Protein AF-A0AA86S201-F1 (afdb_monomer_lite)

pLDDT: mean 87.74, std 9.66, range [54.12, 95.56]

Organism: NCBI:txid92480

Foldseek 3Di:
DVVVQVPPQQHFPADVCRLVVVQVVVQVVQQVVQVVVCVVPVVRDDDRRDTDDPLRSSQVRQADPVSHGPHPSSVVVNVVD

Radius of gyration: 15.79 Å; chains: 1; bounding box: 28×27×44 Å

Sequence (81 aa):
AKAIQEKNVYPHRLSRGGYQLLERKLIEEKRKASQEASQSDPSCVTSPPSPPSRHEKWKKARQSKKGDYTTVESRIVGQKI

Secondary structure (DSSP, 8-state):
-HHHHHT-SS-----TTHHHHHHHHHHHHHHHHHHHHHHH-TT---PPPPPPPHHHHHHHTTB-TTS-BSSHHHHHHHHH-

Structure (mmCIF, N/CA/C/O backbone):
data_AF-A0AA86S201-F1
#
_entry.id   AF-A0AA86S201-F1
#
loop_
_atom_site.group_PDB
_atom_site.id
_atom_site.type_symbol
_atom_site.label_atom_id
_atom_site.label_alt_id
_atom_site.label_comp_id
_atom_site.label_asym_id
_atom_site.label_entity_id
_atom_site.label_seq_id
_atom_site.pdbx_PDB_ins_code
_atom_site.Cartn_x
_atom_site.Cartn_y
_atom_site.Cartn_z
_atom_site.occupancy
_atom_site.B_iso_or_equiv
_atom_site.auth_seq_id
_atom_site.auth_comp_id
_atom_site.auth_asym_id
_atom_site.auth_atom_id
_atom_site.pdbx_PDB_model_num
ATOM 1 N N . ALA A 1 1 ? 6.423 -13.252 -13.450 1.00 54.12 1 ALA A N 1
ATOM 2 C CA . ALA A 1 1 ? 6.000 -12.263 -12.428 1.00 54.12 1 ALA A CA 1
ATOM 3 C C . ALA A 1 1 ? 6.847 -10.982 -12.456 1.00 54.12 1 ALA A C 1
ATOM 5 O O . ALA A 1 1 ? 6.262 -9.927 -12.656 1.00 54.12 1 ALA A O 1
ATOM 6 N N . LYS A 1 2 ? 8.189 -11.043 -12.332 1.00 56.44 2 LYS A N 1
ATOM 7 C CA . LYS A 1 2 ? 9.073 -9.852 -12.406 1.00 56.44 2 LYS A CA 1
ATOM 8 C C . LYS A 1 2 ? 9.004 -9.089 -13.741 1.00 56.44 2 LYS A C 1
ATOM 10 O O . LYS A 1 2 ? 8.756 -7.893 -13.727 1.00 56.44 2 LYS A O 1
ATOM 15 N N . ALA A 1 3 ? 9.079 -9.793 -14.873 1.00 57.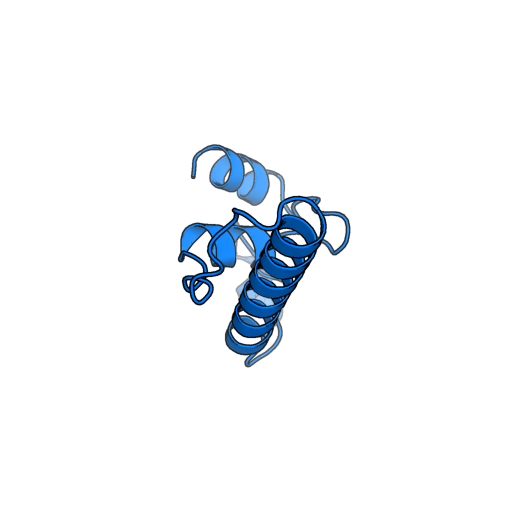78 3 ALA A N 1
ATOM 16 C CA . ALA A 1 3 ? 9.107 -9.172 -16.207 1.00 57.78 3 ALA A CA 1
ATOM 17 C C . ALA A 1 3 ? 7.862 -8.327 -16.572 1.00 57.78 3 ALA A C 1
ATOM 19 O O . ALA A 1 3 ? 7.933 -7.431 -17.406 1.00 57.78 3 ALA A O 1
ATOM 20 N N . ILE A 1 4 ? 6.705 -8.590 -15.946 1.00 59.19 4 ILE A N 1
ATOM 21 C CA . ILE A 1 4 ? 5.480 -7.793 -16.151 1.00 59.19 4 ILE A CA 1
ATOM 22 C C . ILE A 1 4 ? 5.511 -6.523 -15.286 1.00 59.19 4 ILE A C 1
ATOM 24 O O . ILE A 1 4 ? 5.004 -5.483 -15.697 1.00 59.19 4 ILE A O 1
ATOM 28 N N . GLN A 1 5 ? 6.131 -6.583 -14.101 1.00 61.41 5 GLN A N 1
ATOM 29 C CA . GLN A 1 5 ? 6.335 -5.404 -13.256 1.00 61.41 5 GLN A CA 1
ATOM 30 C C . GLN A 1 5 ? 7.424 -4.479 -13.800 1.00 61.41 5 GLN A C 1
ATOM 32 O O . GLN A 1 5 ? 7.299 -3.275 -13.629 1.00 61.41 5 GLN A O 1
ATOM 37 N N . GLU A 1 6 ? 8.437 -5.008 -14.490 1.00 67.19 6 GLU A N 1
ATOM 38 C CA . GLU A 1 6 ? 9.503 -4.201 -15.107 1.00 67.19 6 GLU A CA 1
ATOM 39 C C . GLU A 1 6 ? 8.976 -3.203 -16.145 1.00 67.19 6 GLU A C 1
ATOM 41 O O . GLU A 1 6 ? 9.534 -2.124 -16.295 1.00 67.19 6 GLU A O 1
ATOM 46 N N . LYS A 1 7 ? 7.863 -3.519 -16.818 1.00 79.81 7 LYS A N 1
ATOM 47 C CA . LYS A 1 7 ? 7.196 -2.600 -17.758 1.00 79.81 7 LYS A CA 1
ATOM 48 C C . LYS A 1 7 ? 6.176 -1.674 -17.088 1.00 79.81 7 LYS A C 1
ATOM 50 O O . LYS A 1 7 ? 5.585 -0.827 -17.752 1.00 79.81 7 LYS A O 1
ATOM 55 N N . ASN A 1 8 ? 5.912 -1.851 -15.794 1.00 84.31 8 ASN A N 1
ATOM 56 C CA . ASN A 1 8 ? 4.930 -1.056 -15.073 1.00 84.31 8 ASN A CA 1
ATOM 57 C C . ASN A 1 8 ? 5.589 0.201 -14.498 1.00 84.31 8 ASN A C 1
ATOM 59 O O . ASN A 1 8 ? 6.386 0.115 -13.571 1.00 84.31 8 ASN A O 1
ATOM 63 N N . VAL A 1 9 ? 5.176 1.365 -14.999 1.00 88.31 9 VAL A N 1
ATOM 64 C CA . VAL A 1 9 ? 5.638 2.692 -14.547 1.00 88.31 9 VAL A CA 1
ATOM 65 C C . VAL A 1 9 ? 5.284 2.967 -13.073 1.00 88.31 9 VAL A C 1
ATOM 67 O O . VAL A 1 9 ? 5.964 3.724 -12.379 1.00 88.31 9 VAL A O 1
ATOM 70 N N . TYR A 1 10 ? 4.236 2.316 -12.555 1.00 89.88 10 TYR A N 1
ATOM 71 C CA . TYR A 1 10 ? 3.734 2.494 -11.191 1.00 89.88 10 TYR A CA 1
ATOM 72 C C . TYR A 1 10 ? 3.622 1.147 -10.456 1.00 89.88 10 TYR A C 1
ATOM 74 O O . TYR A 1 10 ? 2.501 0.706 -10.143 1.00 89.88 10 TYR A O 1
ATOM 82 N N . PRO A 1 11 ? 4.740 0.461 -10.166 1.00 90.94 11 PRO A N 1
ATOM 83 C CA . PRO A 1 11 ? 4.705 -0.855 -9.545 1.00 90.94 11 PRO A CA 1
ATOM 84 C C . PRO A 1 11 ? 4.217 -0.759 -8.091 1.00 90.94 11 PRO A C 1
ATOM 86 O O . PRO A 1 11 ? 4.626 0.119 -7.336 1.00 90.94 11 PRO A O 1
ATOM 89 N N . HIS A 1 12 ? 3.338 -1.674 -7.673 1.00 91.69 12 HIS A N 1
ATOM 90 C CA . HIS A 1 12 ? 2.962 -1.813 -6.261 1.00 91.69 12 HIS A CA 1
ATOM 91 C C . HIS A 1 12 ? 3.839 -2.856 -5.564 1.00 91.69 12 HIS A C 1
ATOM 93 O O . HIS A 1 12 ? 4.294 -3.819 -6.181 1.00 91.69 12 HIS A O 1
ATOM 99 N N . ARG A 1 13 ? 4.010 -2.726 -4.246 1.00 90.50 13 ARG A N 1
ATOM 100 C CA . ARG A 1 13 ? 4.858 -3.638 -3.451 1.00 90.50 13 ARG A CA 1
ATOM 101 C C . ARG A 1 13 ? 4.117 -4.805 -2.802 1.00 90.50 13 ARG A C 1
ATOM 103 O O . ARG A 1 13 ? 4.726 -5.634 -2.135 1.00 90.50 13 ARG A O 1
ATOM 110 N N . LEU A 1 14 ? 2.796 -4.828 -2.930 1.00 91.50 14 LEU A N 1
ATOM 111 C CA . LEU A 1 14 ? 1.945 -5.799 -2.252 1.00 91.50 14 LEU A CA 1
ATOM 112 C C . LEU A 1 14 ? 2.050 -7.192 -2.887 1.00 91.50 14 LEU A C 1
ATOM 114 O O . LEU A 1 14 ? 2.085 -7.320 -4.111 1.00 91.50 14 LEU A O 1
ATOM 118 N N . SER A 1 15 ? 2.050 -8.225 -2.044 1.00 90.50 15 SER A N 1
ATOM 119 C CA . SER A 1 15 ? 1.883 -9.621 -2.452 1.00 90.50 15 SER A CA 1
ATOM 120 C C . SER A 1 15 ? 0.419 -9.925 -2.810 1.00 90.50 15 SER A C 1
ATOM 122 O O . SER A 1 15 ? -0.470 -9.077 -2.678 1.00 90.50 15 SER A O 1
ATOM 124 N N . ARG A 1 16 ? 0.138 -11.155 -3.262 1.00 92.19 16 ARG A N 1
ATOM 125 C CA . ARG A 1 16 ? -1.235 -11.627 -3.499 1.00 92.19 16 ARG A CA 1
ATOM 126 C C . ARG A 1 16 ? -2.066 -11.499 -2.212 1.00 92.19 16 ARG A C 1
ATOM 128 O O . ARG A 1 16 ? -1.621 -11.914 -1.150 1.00 92.19 16 ARG A O 1
ATOM 135 N N . GLY A 1 17 ? -3.252 -10.893 -2.309 1.00 94.12 17 GLY A N 1
ATOM 136 C CA . GLY A 1 17 ? -4.098 -10.568 -1.147 1.00 94.12 17 GLY A CA 1
ATOM 137 C C . GLY A 1 17 ? -3.648 -9.333 -0.349 1.00 94.12 17 GLY A C 1
ATOM 138 O O . GLY A 1 17 ? -4.342 -8.895 0.566 1.00 94.12 17 GLY A O 1
ATOM 139 N N . GLY A 1 18 ? -2.524 -8.706 -0.709 1.00 95.00 18 GLY A N 1
ATOM 140 C CA . GLY A 1 18 ? -1.959 -7.596 0.056 1.00 95.00 18 GLY A CA 1
ATOM 141 C C . GLY A 1 18 ? -2.847 -6.349 0.112 1.00 95.00 18 GLY A C 1
ATOM 142 O O . GLY A 1 18 ? -2.764 -5.607 1.083 1.00 95.00 18 GLY A O 1
ATOM 143 N N . TYR A 1 19 ? -3.740 -6.135 -0.863 1.00 94.81 19 TYR A N 1
ATOM 144 C CA . TYR A 1 19 ? -4.713 -5.034 -0.814 1.00 94.81 19 TYR A CA 1
ATOM 145 C C . TYR A 1 19 ? -5.752 -5.207 0.300 1.00 94.81 19 TYR A C 1
ATOM 147 O O . TYR A 1 19 ? -6.055 -4.237 0.987 1.00 94.81 19 TYR A O 1
ATOM 155 N N . GLN A 1 20 ? -6.247 -6.429 0.521 1.00 95.00 20 GLN A N 1
ATOM 156 C CA . GLN A 1 20 ? -7.197 -6.724 1.602 1.00 95.00 20 GLN A CA 1
ATOM 157 C C . GLN A 1 20 ? -6.530 -6.535 2.967 1.00 95.00 20 GLN A C 1
ATOM 159 O O . GLN A 1 20 ? -7.117 -5.961 3.881 1.00 95.00 20 GLN A O 1
ATOM 164 N N . LEU A 1 21 ? -5.271 -6.969 3.096 1.00 95.00 21 LEU A N 1
ATOM 165 C CA . LEU A 1 21 ? -4.490 -6.747 4.311 1.00 95.00 21 LEU A CA 1
ATOM 166 C C . LEU A 1 21 ? -4.227 -5.254 4.555 1.00 95.00 21 LEU A C 1
ATOM 168 O O . LEU A 1 21 ? -4.338 -4.789 5.686 1.00 95.00 21 LEU A O 1
ATOM 172 N N . LEU A 1 22 ? -3.880 -4.504 3.507 1.00 94.75 22 LEU A N 1
ATOM 173 C CA . LEU A 1 22 ? -3.641 -3.064 3.587 1.00 94.75 22 LEU A CA 1
ATOM 174 C C . LEU A 1 22 ? -4.903 -2.304 4.000 1.00 94.75 22 LEU A C 1
ATOM 176 O O . LEU A 1 22 ? -4.831 -1.424 4.850 1.00 94.75 22 LEU A O 1
ATOM 180 N N . GLU A 1 23 ? -6.055 -2.664 3.441 1.00 94.62 23 GLU A N 1
ATOM 181 C CA . GLU A 1 23 ? -7.343 -2.080 3.806 1.00 94.62 23 GLU A CA 1
ATOM 182 C C . GLU A 1 23 ? -7.671 -2.296 5.284 1.00 94.62 23 GLU A C 1
ATOM 184 O O . GLU A 1 23 ? -7.954 -1.327 5.985 1.00 94.62 23 GLU A O 1
ATOM 189 N N 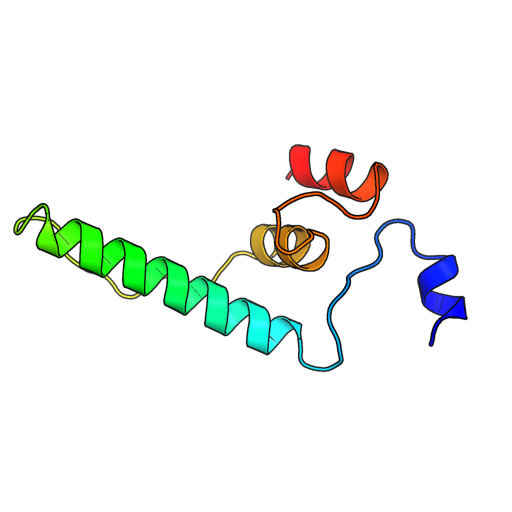. ARG A 1 24 ? -7.533 -3.531 5.785 1.00 94.50 24 ARG A N 1
ATOM 190 C CA . ARG A 1 24 ? -7.733 -3.837 7.212 1.00 94.50 24 ARG A CA 1
ATOM 191 C C . ARG A 1 24 ? -6.826 -2.996 8.112 1.00 94.50 24 ARG A C 1
ATOM 193 O O . ARG A 1 24 ? -7.310 -2.424 9.081 1.00 94.50 24 ARG A O 1
ATOM 200 N N . LYS A 1 25 ? -5.543 -2.861 7.756 1.00 93.50 25 LYS A N 1
ATOM 201 C CA . LYS A 1 25 ? -4.580 -2.049 8.521 1.00 93.50 25 LYS A CA 1
ATOM 202 C C . LYS A 1 25 ? -4.953 -0.570 8.566 1.00 93.50 25 LYS A C 1
ATOM 204 O O . LYS A 1 25 ? -4.860 0.039 9.621 1.00 93.50 25 LYS A O 1
ATOM 209 N N . LEU A 1 26 ? -5.390 0.004 7.444 1.00 93.44 26 LEU A N 1
ATOM 210 C CA . LEU A 1 26 ? -5.807 1.410 7.400 1.00 93.44 26 LEU A CA 1
ATOM 211 C C . LEU A 1 26 ? -7.074 1.660 8.227 1.00 93.44 26 LEU A C 1
ATOM 213 O O . LEU A 1 26 ? -7.191 2.701 8.866 1.00 93.44 26 LEU A O 1
ATOM 217 N N . ILE A 1 27 ? -8.016 0.715 8.229 1.00 93.56 27 ILE A N 1
ATOM 218 C CA . ILE A 1 27 ? -9.224 0.796 9.063 1.00 93.56 27 ILE A CA 1
ATOM 219 C C . ILE A 1 27 ? -8.851 0.731 10.549 1.00 93.56 27 ILE A C 1
ATOM 221 O O . ILE A 1 27 ? -9.363 1.513 11.347 1.00 93.56 27 ILE A O 1
ATOM 225 N N . GLU A 1 28 ? -7.943 -0.171 10.919 1.00 92.94 28 GLU A N 1
ATOM 226 C CA . GLU A 1 28 ? -7.460 -0.320 12.294 1.00 92.94 28 GLU A CA 1
ATOM 227 C C . GLU A 1 28 ? -6.695 0.921 12.782 1.00 92.94 28 GLU A C 1
ATOM 229 O O . GLU A 1 28 ? -6.931 1.386 13.894 1.00 92.94 28 GLU A O 1
ATOM 234 N N . GLU A 1 29 ? -5.864 1.524 11.927 1.00 91.38 29 GLU A N 1
ATOM 235 C CA . GLU A 1 29 ? -5.177 2.794 12.203 1.00 91.38 29 GLU A CA 1
ATOM 236 C C . GLU A 1 29 ? -6.181 3.934 12.447 1.00 91.38 29 GLU A C 1
AT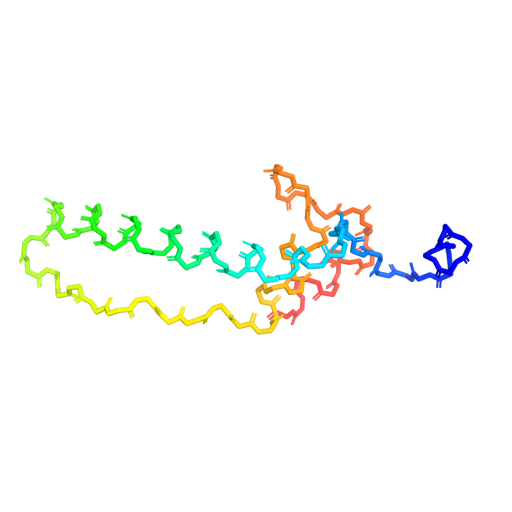OM 238 O O . GLU A 1 29 ? -6.092 4.626 13.462 1.00 91.38 29 GLU A O 1
ATOM 243 N N . LYS A 1 30 ? -7.197 4.079 11.580 1.00 90.38 30 LYS A N 1
ATOM 244 C CA . LYS A 1 30 ? -8.277 5.070 11.756 1.00 90.38 30 LYS A CA 1
ATOM 245 C C . LYS A 1 30 ? -9.071 4.831 13.044 1.00 90.38 30 LYS A C 1
ATOM 247 O O . LYS A 1 30 ? -9.423 5.786 13.733 1.00 90.38 30 LYS A O 1
ATOM 252 N N . ARG A 1 31 ? -9.331 3.567 13.396 1.00 90.12 31 ARG A N 1
ATOM 253 C CA . ARG A 1 31 ? -10.015 3.198 14.643 1.00 90.12 31 ARG A CA 1
ATOM 254 C C . ARG A 1 31 ? -9.204 3.611 15.867 1.00 90.12 31 ARG A C 1
ATOM 256 O O . ARG A 1 31 ? -9.763 4.212 16.777 1.00 90.12 31 ARG A O 1
ATOM 263 N N . LYS A 1 32 ? -7.907 3.297 15.877 1.00 90.06 32 LYS A N 1
ATOM 264 C CA . LYS A 1 32 ? -6.997 3.627 16.979 1.00 90.06 32 LYS A CA 1
ATOM 265 C C . LYS A 1 32 ? -6.902 5.140 17.174 1.00 90.06 32 LYS A C 1
ATOM 267 O O . LYS A 1 32 ? -7.080 5.608 18.290 1.00 90.06 32 LYS A O 1
ATOM 272 N N . ALA A 1 33 ? -6.753 5.894 16.085 1.00 88.25 33 ALA A N 1
ATOM 273 C CA . ALA A 1 33 ? -6.747 7.355 16.125 1.00 88.25 33 ALA A CA 1
ATOM 274 C C . ALA A 1 33 ? -8.061 7.936 16.682 1.00 88.25 33 ALA A C 1
ATOM 276 O O . ALA A 1 33 ? -8.032 8.851 17.499 1.00 88.25 33 ALA A O 1
ATO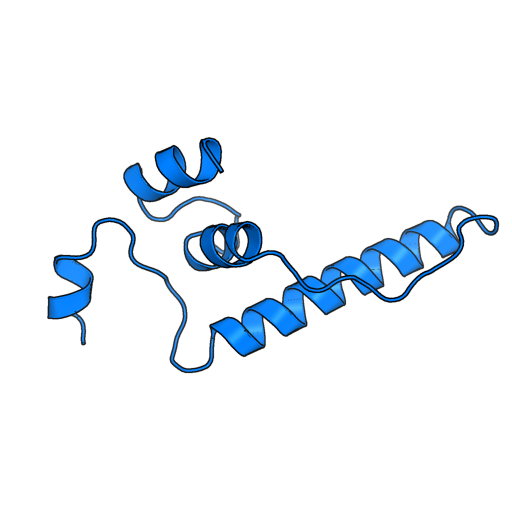M 277 N N . SER A 1 34 ? -9.217 7.382 16.294 1.00 87.06 34 SER A N 1
ATOM 278 C CA . SER A 1 34 ? -10.509 7.817 16.844 1.00 87.06 34 SER A CA 1
ATOM 279 C C . SER A 1 34 ? -10.646 7.504 18.335 1.00 87.06 34 SER A C 1
ATOM 281 O O . SER A 1 34 ? -11.210 8.309 19.065 1.00 87.06 34 SER A O 1
ATOM 283 N N . GLN A 1 35 ? -10.145 6.355 18.796 1.00 87.56 35 GLN A N 1
ATOM 284 C CA . GLN A 1 35 ? -10.170 5.996 20.216 1.00 87.56 35 GLN A CA 1
ATOM 285 C C . GLN A 1 35 ? -9.273 6.916 21.049 1.00 87.56 35 GLN A C 1
ATOM 287 O O . GLN A 1 35 ? -9.696 7.378 22.103 1.00 87.56 35 GLN A O 1
ATOM 292 N N . GLU A 1 36 ? -8.068 7.217 20.564 1.00 88.38 36 GLU A N 1
ATOM 293 C CA . GLU A 1 36 ? -7.139 8.153 21.211 1.00 88.38 36 GLU A CA 1
ATOM 294 C C . GLU A 1 36 ? -7.721 9.576 21.280 1.00 88.38 36 GLU A C 1
ATOM 296 O O . GLU A 1 36 ? -7.599 10.250 22.307 1.00 88.38 36 GLU A O 1
ATOM 301 N N . ALA A 1 37 ? -8.417 10.016 20.225 1.00 85.62 37 ALA A N 1
ATOM 302 C CA . ALA A 1 37 ? -9.121 11.296 20.214 1.00 85.62 37 ALA A CA 1
ATOM 303 C C . ALA A 1 37 ? -10.235 11.343 21.270 1.00 85.62 37 ALA A C 1
ATOM 305 O O . ALA A 1 37 ? -10.295 12.296 22.039 1.00 85.62 37 ALA A O 1
ATOM 306 N N . SER A 1 38 ? -11.060 10.298 21.380 1.00 85.19 38 SER A N 1
ATOM 307 C CA . SER A 1 38 ? -12.132 10.243 22.385 1.00 85.19 38 SER A CA 1
ATOM 308 C C . SER A 1 38 ? -11.644 10.054 23.819 1.00 85.19 38 SER A C 1
ATOM 310 O O . SER A 1 38 ? -12.338 10.440 24.754 1.00 85.19 38 SER A O 1
ATOM 312 N N . GLN A 1 39 ? -10.455 9.483 24.021 1.00 85.00 39 GLN A N 1
ATOM 313 C CA . GLN A 1 39 ? -9.801 9.487 25.334 1.00 85.00 39 GLN A CA 1
ATOM 314 C C . GLN A 1 39 ? -9.315 10.885 25.730 1.00 85.00 39 GLN A C 1
ATOM 316 O O . GLN A 1 39 ? -9.286 11.204 26.915 1.00 85.00 39 GLN A O 1
ATOM 321 N N . SER A 1 40 ? -8.928 11.702 24.747 1.00 85.38 40 SER A N 1
ATOM 322 C CA . SER A 1 40 ? -8.452 13.071 24.967 1.00 85.38 40 SER A CA 1
ATOM 323 C C . SER A 1 40 ? -9.602 14.074 25.107 1.00 85.38 40 SER A C 1
ATOM 325 O O . SER A 1 40 ? -9.497 15.018 25.885 1.00 85.38 40 SER A O 1
ATOM 327 N N . ASP A 1 41 ? -10.701 13.864 24.379 1.00 82.31 41 ASP A N 1
ATOM 328 C CA . ASP A 1 41 ? -11.913 14.679 24.425 1.00 82.31 41 ASP A CA 1
ATOM 329 C C . ASP A 1 41 ? -13.158 13.780 24.564 1.00 82.31 41 ASP A C 1
ATOM 331 O O . ASP A 1 41 ? -13.594 13.166 23.583 1.00 82.31 41 ASP A O 1
ATOM 335 N N . PRO A 1 42 ? -13.773 13.709 25.759 1.00 76.25 42 PRO A N 1
ATOM 336 C CA . PRO A 1 42 ? -14.935 12.861 26.012 1.00 76.25 42 PRO A CA 1
ATOM 337 C C . PRO A 1 42 ? -16.204 13.313 25.270 1.00 76.25 42 PRO A C 1
ATOM 339 O O . PRO A 1 42 ? -17.183 12.567 25.245 1.00 76.25 42 PRO A O 1
ATOM 342 N N . SER A 1 43 ? -16.213 14.502 24.654 1.00 79.50 43 SER A N 1
ATOM 343 C CA . SER A 1 43 ? -17.303 14.954 23.778 1.00 79.50 43 SER A CA 1
ATOM 344 C C . SER A 1 43 ? -17.188 14.415 22.344 1.00 79.50 43 SER A C 1
ATOM 346 O O . SER A 1 43 ? -18.142 14.491 21.564 1.00 79.50 43 SER A O 1
ATOM 348 N N . CYS A 1 44 ? -16.042 13.824 21.985 1.00 76.19 44 CYS A N 1
ATOM 349 C CA . CYS A 1 44 ? -15.791 13.277 20.660 1.00 76.19 44 CYS A CA 1
ATOM 350 C C . CYS A 1 44 ? -16.572 11.968 20.443 1.00 76.19 44 CYS A C 1
ATOM 352 O O . CYS A 1 44 ? -16.221 10.909 20.970 1.00 76.19 44 CYS A O 1
ATOM 354 N N . VAL A 1 45 ? -17.624 12.032 19.623 1.00 74.31 45 VAL A N 1
ATOM 355 C CA . VAL A 1 45 ? -18.436 10.872 19.232 1.00 74.31 45 VAL A CA 1
ATOM 356 C C . VAL A 1 45 ? -17.641 9.963 18.290 1.00 74.31 45 VAL A C 1
ATOM 358 O O . VAL A 1 45 ? -17.386 10.309 17.135 1.00 74.31 45 VAL A O 1
ATOM 361 N N . THR A 1 46 ? -17.296 8.757 18.749 1.00 75.31 46 THR A N 1
ATOM 362 C CA . THR A 1 46 ? -16.679 7.735 17.894 1.00 75.31 46 THR A CA 1
ATOM 363 C C . THR A 1 46 ? -17.710 7.144 16.937 1.00 75.31 46 THR A C 1
ATOM 365 O O . THR A 1 46 ? -18.624 6.433 17.361 1.00 75.31 46 THR A O 1
ATOM 368 N N . SER A 1 47 ? -17.544 7.380 15.640 1.00 77.31 47 SER A N 1
ATOM 369 C CA . SER A 1 47 ? -18.279 6.658 14.597 1.00 77.31 47 SER A CA 1
ATOM 370 C C . SER A 1 47 ? -17.425 5.512 14.036 1.00 77.31 47 SER A C 1
ATOM 372 O O . SER A 1 47 ? -16.195 5.545 14.151 1.00 77.31 47 SER A O 1
ATOM 374 N N . PRO A 1 48 ? -18.033 4.466 13.442 1.00 80.44 48 PRO A N 1
ATOM 375 C CA . PRO A 1 48 ? -17.271 3.414 12.783 1.00 80.44 48 PRO A CA 1
ATOM 376 C C . PRO A 1 48 ? -16.350 3.994 11.695 1.00 80.44 48 PRO A C 1
ATOM 378 O O . PRO A 1 48 ? -16.794 4.824 10.896 1.00 80.44 48 PRO A O 1
ATOM 381 N N . PRO A 1 49 ? -15.077 3.564 11.621 1.00 85.81 49 PRO A N 1
ATOM 382 C CA . PRO A 1 49 ? -14.140 4.086 10.635 1.00 85.81 49 PRO A CA 1
ATOM 383 C C . PRO A 1 49 ? -14.615 3.770 9.215 1.00 85.81 49 PRO A C 1
ATOM 385 O O . PRO A 1 49 ? -14.903 2.622 8.873 1.00 85.81 49 PRO A O 1
ATOM 388 N N . SER A 1 50 ? -14.650 4.797 8.365 1.00 87.12 50 SER A N 1
ATOM 389 C CA . SER A 1 50 ? -14.967 4.622 6.949 1.00 87.12 50 SER A CA 1
ATOM 390 C C . SER A 1 50 ? -13.870 3.824 6.229 1.00 87.12 50 SER A C 1
ATOM 392 O O . SER A 1 50 ? -12.679 4.016 6.518 1.00 87.12 50 SER A O 1
ATOM 394 N N . PRO A 1 51 ? -14.230 2.968 5.254 1.00 89.25 51 PRO A N 1
ATOM 395 C CA . PRO A 1 51 ? -13.253 2.267 4.432 1.00 89.25 51 PRO A CA 1
ATOM 396 C C . PRO A 1 51 ? -12.286 3.238 3.733 1.00 89.25 51 PRO A C 1
ATOM 398 O O . PRO A 1 51 ? -12.689 4.334 3.333 1.00 89.25 51 PRO A O 1
ATOM 401 N N . PRO A 1 52 ? -11.008 2.864 3.549 1.00 92.31 52 PRO A N 1
ATOM 402 C CA . PRO A 1 52 ? -10.056 3.688 2.824 1.00 92.31 52 PRO A CA 1
ATOM 403 C C . PRO A 1 52 ? -10.449 3.810 1.350 1.00 92.31 52 PRO A C 1
ATOM 405 O O . PRO A 1 52 ? -10.805 2.832 0.681 1.00 92.31 52 PRO A O 1
ATOM 408 N N . SER A 1 53 ? -10.315 5.020 0.822 1.00 94.25 53 SER A N 1
ATOM 409 C CA . SER A 1 53 ? -10.571 5.328 -0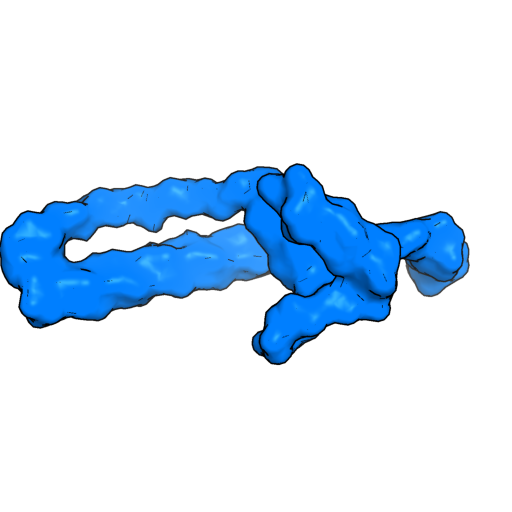.579 1.00 94.25 53 SER A CA 1
ATOM 410 C C . SER A 1 53 ? -9.640 4.548 -1.511 1.00 94.25 53 SER A C 1
ATOM 412 O O . SER A 1 53 ? -8.549 4.088 -1.148 1.00 94.25 53 SER A O 1
ATOM 414 N N . ARG A 1 54 ? -10.046 4.434 -2.778 1.00 94.31 54 ARG A N 1
ATOM 415 C CA . ARG A 1 54 ? -9.207 3.829 -3.820 1.00 94.31 54 ARG A CA 1
ATOM 416 C C . ARG A 1 54 ? -7.864 4.553 -3.959 1.00 94.31 54 ARG A C 1
ATOM 418 O O . ARG A 1 54 ? -6.846 3.885 -4.124 1.00 94.31 54 ARG A O 1
ATOM 425 N N . HIS A 1 55 ? -7.852 5.884 -3.871 1.00 95.06 55 HIS A N 1
ATOM 426 C CA . HIS A 1 55 ? -6.630 6.684 -3.979 1.00 95.06 55 HIS A CA 1
ATOM 427 C C . HIS A 1 55 ? -5.705 6.485 -2.774 1.00 95.06 55 HIS A C 1
ATOM 429 O O . HIS A 1 55 ? -4.515 6.250 -2.973 1.00 95.06 55 HIS A O 1
ATOM 435 N N . GLU A 1 56 ? -6.223 6.463 -1.541 1.00 93.81 56 GLU A N 1
ATOM 436 C CA . GLU A 1 56 ? -5.420 6.123 -0.352 1.00 93.81 56 GLU A CA 1
ATOM 437 C C . GLU A 1 56 ? -4.789 4.732 -0.486 1.00 93.81 56 GLU A C 1
ATOM 439 O O . GLU A 1 56 ? -3.581 4.576 -0.284 1.00 93.81 56 GLU A O 1
ATOM 444 N N . LYS A 1 57 ? -5.576 3.729 -0.903 1.00 94.50 57 LYS A N 1
ATOM 445 C CA . LYS A 1 57 ? -5.074 2.367 -1.145 1.00 94.50 57 LYS A CA 1
ATOM 446 C C . LYS A 1 57 ? -3.998 2.342 -2.231 1.00 94.50 57 LYS A C 1
ATOM 448 O O . LYS A 1 57 ? -2.986 1.659 -2.079 1.00 94.50 57 LYS A O 1
ATOM 453 N N . TRP A 1 58 ? -4.186 3.094 -3.315 1.00 95.06 58 TRP A N 1
ATOM 454 C CA . TRP A 1 58 ? -3.216 3.191 -4.406 1.00 95.06 58 TRP A CA 1
ATOM 455 C C . TRP A 1 58 ? -1.893 3.816 -3.949 1.00 95.06 58 TRP A C 1
ATOM 457 O O . TRP A 1 58 ? -0.838 3.266 -4.281 1.00 95.06 58 TRP A O 1
ATOM 467 N N . LYS A 1 59 ? -1.951 4.900 -3.159 1.00 94.94 59 LYS A N 1
ATOM 468 C CA . LYS A 1 59 ? -0.780 5.590 -2.593 1.00 94.94 59 LYS A CA 1
ATOM 469 C C . LYS A 1 59 ? -0.017 4.668 -1.650 1.00 94.94 59 LYS A C 1
ATOM 471 O O . LYS A 1 59 ? 1.152 4.372 -1.890 1.00 94.94 59 LYS A O 1
ATOM 476 N N . LYS A 1 60 ? -0.693 4.118 -0.640 1.00 94.81 60 LYS A N 1
ATOM 477 C CA . LYS A 1 60 ? -0.070 3.256 0.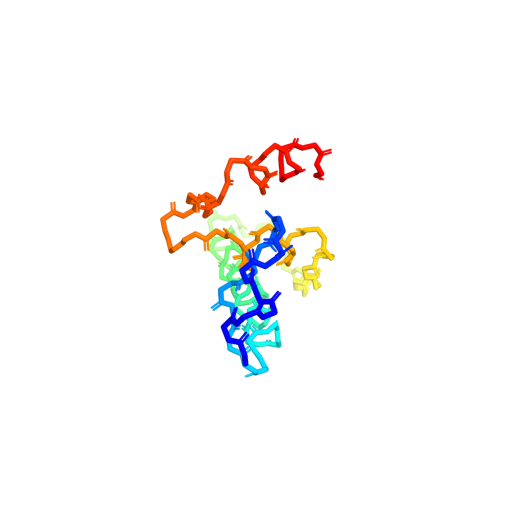380 1.00 94.81 60 LYS A CA 1
ATOM 478 C C . LYS A 1 60 ? 0.541 1.982 -0.216 1.00 94.81 60 LYS A C 1
ATOM 480 O O . LYS A 1 60 ? 1.591 1.543 0.236 1.00 94.81 60 LYS A O 1
ATOM 485 N N . ALA A 1 61 ? -0.045 1.423 -1.278 1.00 94.94 61 ALA A N 1
ATOM 486 C CA . ALA A 1 61 ? 0.513 0.260 -1.979 1.00 94.94 61 ALA A CA 1
ATOM 487 C C . ALA A 1 61 ? 1.857 0.531 -2.693 1.00 94.94 61 ALA A C 1
ATOM 489 O O . ALA A 1 61 ? 2.581 -0.417 -3.018 1.00 94.94 61 ALA A O 1
ATOM 490 N N . ARG A 1 62 ? 2.169 1.805 -2.966 1.00 94.94 62 ARG A N 1
ATOM 491 C CA . ARG A 1 62 ? 3.365 2.276 -3.694 1.00 94.94 62 ARG A CA 1
ATOM 492 C C . ARG A 1 62 ? 4.366 3.011 -2.810 1.00 94.94 62 ARG A C 1
ATOM 494 O O . ARG A 1 62 ? 5.442 3.376 -3.290 1.00 94.94 62 ARG A O 1
ATOM 501 N N . GLN A 1 63 ? 4.022 3.192 -1.540 1.00 94.69 63 GLN A N 1
ATOM 502 C CA . GLN A 1 63 ? 4.885 3.768 -0.524 1.00 94.69 63 GLN A CA 1
ATOM 503 C C . GLN A 1 63 ? 5.677 2.683 0.217 1.00 94.69 63 GLN A C 1
ATOM 505 O O . GLN A 1 63 ? 5.307 1.506 0.283 1.00 94.69 63 GLN A O 1
ATOM 510 N N . SER A 1 64 ? 6.814 3.080 0.771 1.00 90.81 64 SER A N 1
ATOM 511 C CA . SER A 1 64 ? 7.598 2.294 1.709 1.00 90.81 64 SER A CA 1
ATOM 512 C C . SER A 1 64 ? 6.966 2.353 3.102 1.00 90.81 64 SER A C 1
ATOM 514 O O . SER A 1 64 ? 6.057 3.139 3.362 1.00 90.81 64 SER A O 1
ATOM 516 N N . LYS A 1 65 ? 7.479 1.549 4.042 1.00 86.19 65 LYS A N 1
ATOM 517 C CA . LYS A 1 65 ? 7.069 1.651 5.452 1.00 86.19 65 LYS A CA 1
ATOM 518 C C . LYS A 1 65 ? 7.353 3.039 6.050 1.00 86.19 65 LYS A C 1
ATOM 520 O O . LYS A 1 65 ? 6.705 3.403 7.019 1.00 86.19 65 LYS A O 1
ATOM 525 N N . LYS A 1 66 ? 8.297 3.792 5.471 1.00 89.38 66 LYS A N 1
ATOM 526 C CA . LYS A 1 66 ? 8.636 5.168 5.861 1.00 89.38 66 LYS A CA 1
ATOM 527 C C . LYS A 1 66 ? 7.752 6.224 5.180 1.00 89.38 66 LYS A C 1
ATOM 529 O O . LYS A 1 66 ? 7.878 7.397 5.488 1.00 89.38 66 LYS A O 1
ATOM 534 N N . GLY A 1 67 ? 6.867 5.822 4.261 1.00 89.81 67 GLY A N 1
ATOM 535 C CA . GLY A 1 67 ? 5.990 6.729 3.511 1.00 89.81 67 GLY A CA 1
ATOM 536 C C . GLY A 1 67 ? 6.552 7.196 2.164 1.00 89.81 67 GLY A C 1
ATOM 537 O O . GLY A 1 67 ? 5.805 7.746 1.360 1.00 89.81 67 GLY A O 1
ATOM 538 N N . ASP A 1 68 ? 7.825 6.919 1.867 1.00 93.81 68 ASP A N 1
ATOM 539 C CA . ASP A 1 68 ? 8.442 7.304 0.591 1.00 93.81 68 ASP A CA 1
ATOM 540 C C . ASP A 1 68 ? 7.885 6.503 -0.585 1.00 93.81 68 ASP A C 1
ATOM 542 O O . ASP A 1 68 ? 7.753 5.281 -0.505 1.00 93.81 68 ASP A O 1
ATOM 546 N N . TYR A 1 69 ? 7.610 7.167 -1.706 1.00 93.88 69 TYR A N 1
ATOM 547 C CA . TYR A 1 69 ? 7.233 6.482 -2.939 1.00 93.88 69 TYR A CA 1
ATOM 548 C C . TYR A 1 69 ? 8.406 5.700 -3.527 1.00 93.88 69 TYR A C 1
ATOM 550 O O . TYR A 1 69 ? 9.554 6.129 -3.484 1.00 93.88 69 TYR A O 1
ATOM 558 N N . THR A 1 70 ? 8.089 4.550 -4.113 1.00 87.44 70 THR A N 1
ATOM 559 C CA . THR A 1 70 ? 9.077 3.676 -4.762 1.00 87.44 70 THR A CA 1
ATOM 560 C C . THR A 1 70 ? 9.603 4.204 -6.087 1.00 87.44 70 THR A C 1
ATOM 562 O O . THR A 1 70 ? 10.746 3.921 -6.428 1.00 87.44 70 THR A O 1
ATOM 565 N N . THR A 1 71 ? 8.784 4.952 -6.826 1.00 91.12 71 THR A N 1
ATOM 566 C CA . THR A 1 71 ? 9.170 5.565 -8.099 1.00 91.12 71 THR A CA 1
ATOM 567 C C . THR A 1 71 ? 8.789 7.039 -8.113 1.00 91.12 71 THR A C 1
ATOM 569 O O . THR A 1 71 ? 7.832 7.457 -7.447 1.00 91.12 71 THR A O 1
ATOM 572 N N . VAL A 1 72 ? 9.545 7.836 -8.868 1.00 92.88 72 VAL A N 1
ATOM 573 C CA . VAL A 1 72 ? 9.302 9.279 -9.017 1.00 92.88 72 VAL A CA 1
ATOM 574 C C . VAL A 1 72 ? 7.945 9.511 -9.678 1.00 92.88 72 VAL A C 1
ATOM 576 O O . VAL A 1 72 ? 7.170 10.361 -9.249 1.00 92.88 72 VAL A O 1
ATOM 579 N N . GLU A 1 73 ? 7.591 8.683 -10.650 1.00 93.50 73 GLU A N 1
ATOM 580 C CA . GLU A 1 73 ? 6.324 8.720 -11.368 1.00 93.50 73 GLU A CA 1
ATOM 581 C C . GLU A 1 73 ? 5.157 8.432 -10.418 1.00 93.50 73 GLU A C 1
ATOM 583 O O . GLU A 1 73 ? 4.150 9.143 -10.430 1.00 93.50 73 GLU A O 1
ATOM 588 N N . SER A 1 74 ? 5.307 7.439 -9.530 1.00 93.69 74 SER A N 1
ATOM 589 C CA . SER A 1 74 ? 4.302 7.144 -8.502 1.00 93.69 74 SER A CA 1
ATOM 590 C C . SER A 1 74 ? 4.134 8.302 -7.522 1.00 93.69 74 SER A C 1
ATOM 592 O O . SER A 1 74 ? 3.011 8.567 -7.095 1.00 93.69 74 SER A O 1
ATOM 594 N N . ARG A 1 75 ? 5.221 9.012 -7.191 1.00 95.12 75 ARG A N 1
ATOM 595 C CA . ARG A 1 75 ? 5.175 10.222 -6.360 1.00 95.12 75 ARG A CA 1
ATOM 596 C C . ARG A 1 75 ? 4.401 11.340 -7.044 1.00 95.12 75 ARG A C 1
ATOM 598 O O . ARG A 1 75 ? 3.517 11.910 -6.416 1.00 95.12 75 ARG A O 1
ATOM 605 N N . ILE A 1 76 ? 4.699 11.621 -8.313 1.00 95.56 76 ILE A N 1
ATOM 606 C CA . ILE A 1 76 ? 4.041 12.683 -9.088 1.00 95.56 76 ILE A CA 1
ATOM 607 C C . ILE A 1 76 ? 2.534 12.432 -9.161 1.00 95.56 76 ILE A C 1
ATOM 609 O O . ILE A 1 76 ? 1.744 13.332 -8.890 1.00 95.56 76 ILE A O 1
ATOM 613 N N . VAL A 1 77 ? 2.119 11.205 -9.488 1.00 94.38 77 VAL A N 1
ATOM 614 C CA . VAL A 1 77 ? 0.692 10.849 -9.518 1.00 94.38 77 VAL A CA 1
ATOM 615 C C . VAL A 1 77 ? 0.096 10.907 -8.114 1.00 94.38 77 VAL A C 1
ATOM 617 O O . VAL A 1 77 ? -0.958 11.501 -7.927 1.00 94.38 77 VAL A O 1
ATOM 620 N N . GLY A 1 78 ? 0.792 10.358 -7.118 1.00 93.38 78 GLY A N 1
ATOM 621 C CA . GLY A 1 78 ? 0.368 10.361 -5.720 1.00 93.38 78 GLY A CA 1
ATOM 622 C C . GLY A 1 78 ? 0.199 11.755 -5.104 1.00 93.38 78 GLY A C 1
ATOM 623 O O . GLY A 1 78 ? -0.540 11.894 -4.136 1.00 93.38 78 GLY A O 1
ATOM 624 N N . GLN A 1 79 ? 0.869 12.775 -5.639 1.00 93.81 79 GLN A N 1
ATOM 625 C CA . GLN A 1 79 ? 0.704 14.176 -5.235 1.00 93.81 79 GLN A CA 1
ATOM 626 C C . GLN A 1 79 ? -0.462 14.873 -5.945 1.00 93.81 79 GLN A C 1
ATOM 628 O O . GLN A 1 79 ? -0.966 15.868 -5.437 1.00 93.81 79 GLN A O 1
ATOM 633 N N . LYS A 1 80 ? -0.886 14.367 -7.108 1.00 94.19 80 LYS A N 1
ATOM 634 C CA . LYS A 1 80 ? -2.011 14.913 -7.882 1.00 94.19 80 LYS A CA 1
ATOM 635 C C . LYS A 1 80 ? -3.372 14.349 -7.455 1.00 94.19 80 LYS A C 1
ATOM 637 O O . LYS A 1 80 ? -4.387 14.941 -7.805 1.00 94.19 80 LYS A O 1
ATOM 642 N N . ILE A 1 81 ? -3.386 13.210 -6.752 1.00 89.25 81 ILE A N 1
ATOM 643 C CA . ILE A 1 81 ? -4.591 12.506 -6.264 1.00 89.25 81 ILE A CA 1
ATOM 644 C C . ILE A 1 81 ? -4.811 12.664 -4.761 1.00 89.25 81 ILE A C 1
ATOM 646 O O . ILE A 1 81 ? -5.991 12.620 -4.365 1.00 89.25 81 ILE A O 1
#